Protein AF-A0AA39NCK9-F1 (afdb_monomer_lite)

Radius of gyration: 20.15 Å; chains: 1; bounding box: 47×32×55 Å

Organism: Armillaria tabescens (NCBI:txid1929756)

Sequence (178 aa):
MLVTGSHIRFDEMDVPPTKPFRYASNIQKLISSWDDASSEWGPPDDHPIHIQGHPIPIKHWKVLYKNNKAAGMEWHRLKNSWNNWHYFMERYQSLTQDAFWEKYTDPQGQRMSYTRIINSLRNERKDNNAQLVKEAKGKYGDDQFSKEFAYQKGKKKRITMRRESDIAQMYCQRRVFG

Foldseek 3Di:
DAPVPDDDDDDLLQWDFFDDDDCQQPVLLLQLQAHNVDPSPDHDPVQGTDGPNHRDHLVCVCVSPVPRVNNPCRCVVCVVVSVLSVLVVVLCVVDDVVVSQVVQADPVRHGHGSVVVSVVSVVVLVVLLVVLLVVLCVVQPDVRLQVQQWDDDPDDDTGHDDDSNSSSVSSVVVVVVD

Structure (mmCIF, N/CA/C/O backbone):
data_AF-A0AA39NCK9-F1
#
_entry.id   AF-A0AA39NCK9-F1
#
loop_
_atom_site.group_PDB
_atom_site.id
_atom_site.type_symbol
_atom_site.label_atom_id
_atom_site.label_alt_id
_atom_site.label_comp_id
_atom_site.label_asym_id
_atom_site.label_entity_id
_atom_site.label_seq_id
_atom_site.pdbx_PDB_ins_code
_atom_site.Cartn_x
_atom_site.Cartn_y
_atom_site.Cartn_z
_atom_site.occupancy
_atom_site.B_iso_or_equiv
_atom_site.auth_seq_id
_atom_site.auth_comp_id
_atom_site.auth_asym_id
_atom_site.auth_atom_id
_atom_site.pdbx_PDB_model_num
ATOM 1 N N . MET A 1 1 ? 11.529 -15.833 -2.586 1.00 52.69 1 MET A N 1
ATOM 2 C CA . MET A 1 1 ? 11.432 -16.838 -3.660 1.00 52.69 1 MET A CA 1
ATOM 3 C C . MET A 1 1 ? 10.733 -16.136 -4.797 1.00 52.69 1 MET A C 1
ATOM 5 O O . MET A 1 1 ? 9.669 -15.585 -4.536 1.00 52.69 1 MET A O 1
ATOM 9 N N . LEU A 1 2 ? 11.376 -16.047 -5.959 1.00 66.00 2 LEU A N 1
ATOM 10 C CA . LEU A 1 2 ? 10.711 -15.536 -7.151 1.00 66.00 2 LEU A CA 1
ATOM 11 C C . LEU A 1 2 ? 9.902 -16.672 -7.793 1.00 66.00 2 LEU A C 1
ATOM 13 O O . LEU A 1 2 ? 10.296 -17.835 -7.688 1.00 66.00 2 LEU A O 1
ATOM 17 N N . VAL A 1 3 ? 8.782 -16.357 -8.439 1.00 58.75 3 VAL A N 1
ATOM 18 C CA . VAL A 1 3 ? 7.898 -17.347 -9.084 1.00 58.75 3 VAL A CA 1
ATOM 19 C C . VAL A 1 3 ? 8.572 -18.057 -10.253 1.00 58.75 3 VAL A C 1
ATOM 21 O O . VAL A 1 3 ? 8.220 -19.188 -10.571 1.00 58.75 3 VAL A O 1
ATOM 24 N N . THR A 1 4 ? 9.641 -17.484 -10.801 1.00 58.03 4 THR A N 1
ATOM 25 C CA . THR A 1 4 ? 10.516 -18.144 -11.780 1.00 58.03 4 THR A CA 1
ATOM 26 C C . THR A 1 4 ? 11.257 -19.377 -11.236 1.00 58.03 4 THR A C 1
ATOM 28 O O . THR A 1 4 ? 12.042 -19.981 -11.959 1.00 58.03 4 THR A O 1
ATOM 31 N N . GLY A 1 5 ? 11.063 -19.753 -9.965 1.00 56.19 5 GLY A N 1
ATOM 32 C CA . GLY A 1 5 ? 11.794 -20.840 -9.306 1.00 56.19 5 GLY A CA 1
ATOM 33 C C . GLY A 1 5 ? 13.193 -20.428 -8.837 1.00 56.19 5 GLY A C 1
ATOM 34 O O . GLY A 1 5 ? 13.883 -21.206 -8.177 1.00 56.19 5 GLY A O 1
ATOM 35 N N . SER A 1 6 ? 13.608 -19.187 -9.112 1.00 62.50 6 SER A N 1
ATOM 36 C CA . SER A 1 6 ? 14.901 -18.654 -8.694 1.00 62.50 6 SER A CA 1
ATOM 37 C C . SER A 1 6 ? 14.898 -18.287 -7.207 1.00 62.50 6 SER A C 1
ATOM 39 O O . SER A 1 6 ? 14.190 -17.384 -6.737 1.00 62.50 6 SER A O 1
ATOM 41 N N . HIS A 1 7 ? 15.753 -18.965 -6.443 1.00 68.50 7 HIS A N 1
ATOM 42 C CA . HIS A 1 7 ? 16.132 -18.552 -5.097 1.00 68.50 7 HIS A CA 1
ATOM 43 C C . HIS A 1 7 ? 17.290 -17.561 -5.178 1.00 68.50 7 HIS A C 1
ATOM 45 O O . HIS A 1 7 ? 18.451 -17.959 -5.212 1.00 68.50 7 HIS A O 1
ATOM 51 N N . ILE A 1 8 ? 16.981 -16.265 -5.170 1.00 74.12 8 ILE A N 1
ATOM 52 C CA . ILE A 1 8 ? 18.020 -15.245 -5.019 1.00 74.12 8 ILE A CA 1
ATOM 53 C C . ILE A 1 8 ? 18.452 -15.233 -3.552 1.00 74.12 8 ILE A C 1
ATOM 55 O O . ILE A 1 8 ? 17.671 -14.871 -2.667 1.00 74.12 8 ILE A O 1
ATOM 59 N N . ARG A 1 9 ? 19.688 -15.665 -3.303 1.00 78.88 9 ARG A N 1
ATOM 60 C CA . ARG A 1 9 ? 20.395 -15.432 -2.041 1.00 78.88 9 ARG A CA 1
ATOM 61 C C . ARG A 1 9 ? 21.258 -14.193 -2.224 1.00 78.88 9 ARG A C 1
ATOM 63 O O . ARG A 1 9 ? 21.993 -14.111 -3.203 1.00 78.88 9 ARG A O 1
ATOM 70 N N . PHE A 1 10 ? 21.132 -13.250 -1.307 1.00 82.00 10 PHE A N 1
ATOM 71 C CA . PHE A 1 10 ? 21.857 -11.989 -1.315 1.00 82.00 10 PHE A CA 1
ATOM 72 C C . PHE A 1 10 ? 22.109 -11.565 0.132 1.00 82.00 10 PHE A C 1
ATOM 74 O O . PHE A 1 10 ? 21.316 -11.901 1.019 1.00 82.00 10 PHE A O 1
ATOM 81 N N . ASP A 1 11 ? 23.191 -10.834 0.354 1.00 84.81 11 ASP A N 1
ATOM 82 C CA . ASP A 1 11 ? 23.515 -10.214 1.632 1.00 84.81 11 ASP A CA 1
ATOM 83 C C . ASP A 1 11 ? 22.937 -8.796 1.714 1.00 84.81 11 ASP A C 1
ATOM 85 O O . ASP A 1 11 ? 22.582 -8.179 0.710 1.00 84.81 11 ASP A O 1
ATOM 89 N N . GLU A 1 12 ? 22.854 -8.228 2.920 1.00 82.19 12 GLU A N 1
ATOM 90 C CA . GLU A 1 12 ? 22.334 -6.862 3.106 1.00 82.19 12 GLU A CA 1
ATOM 91 C C . GLU A 1 12 ? 23.069 -5.820 2.242 1.00 82.19 12 GLU A C 1
ATOM 93 O O . GLU A 1 12 ? 22.447 -4.866 1.770 1.00 82.19 12 GLU A O 1
ATOM 98 N N . MET A 1 13 ? 24.367 -6.035 2.000 1.00 84.00 13 MET A N 1
ATOM 99 C CA . MET A 1 13 ? 25.229 -5.170 1.188 1.00 84.00 13 MET A CA 1
ATOM 100 C C . MET A 1 13 ? 24.941 -5.254 -0.318 1.00 84.00 13 MET A C 1
ATOM 102 O O . MET A 1 13 ? 25.286 -4.328 -1.048 1.00 84.00 13 MET A O 1
ATOM 106 N N . ASP A 1 14 ? 24.286 -6.321 -0.781 1.00 85.25 14 ASP A N 1
ATOM 107 C CA . ASP A 1 14 ? 23.946 -6.520 -2.194 1.00 85.25 14 ASP A CA 1
ATOM 108 C C . ASP A 1 14 ? 22.698 -5.735 -2.615 1.00 85.25 14 ASP A C 1
ATOM 110 O O . ASP A 1 14 ? 22.365 -5.684 -3.800 1.00 85.25 14 ASP A O 1
ATOM 114 N N . VAL A 1 15 ? 21.967 -5.149 -1.660 1.00 86.50 15 VAL A N 1
ATOM 115 C CA . VAL A 1 15 ? 20.747 -4.384 -1.933 1.00 86.50 15 VAL A CA 1
ATOM 116 C C . VAL A 1 15 ? 21.131 -2.951 -2.318 1.00 86.50 15 VAL A C 1
ATOM 118 O O . VAL A 1 15 ? 21.518 -2.170 -1.444 1.00 86.50 15 VAL A O 1
ATOM 121 N N . PRO A 1 16 ? 20.996 -2.552 -3.597 1.00 84.50 16 PRO A N 1
ATOM 122 C CA . PRO A 1 16 ? 21.355 -1.203 -4.007 1.00 84.50 16 PRO A CA 1
ATOM 123 C C . PRO A 1 16 ? 20.352 -0.177 -3.450 1.00 84.50 16 PRO A C 1
ATOM 125 O O . PRO A 1 16 ? 19.207 -0.529 -3.143 1.00 84.50 16 PRO A O 1
ATOM 128 N N . PRO A 1 17 ? 20.716 1.113 -3.354 1.00 82.50 17 PRO A N 1
ATOM 129 C CA . PRO A 1 17 ? 19.725 2.175 -3.191 1.00 82.50 17 PRO A CA 1
ATOM 130 C C . PRO A 1 17 ? 18.773 2.203 -4.398 1.00 82.50 17 PRO A C 1
ATOM 132 O O . PRO A 1 17 ? 19.135 1.764 -5.494 1.00 82.50 17 PRO A O 1
ATOM 135 N N . THR A 1 18 ? 17.560 2.737 -4.231 1.00 80.62 18 THR A N 1
ATOM 136 C CA . THR A 1 18 ? 16.637 2.841 -5.364 1.00 80.62 18 THR A CA 1
ATOM 137 C C . THR A 1 18 ? 17.142 3.873 -6.369 1.00 80.62 18 THR A C 1
ATOM 139 O O . THR A 1 18 ? 17.490 5.004 -6.023 1.00 80.62 18 THR A O 1
ATOM 142 N N . LYS A 1 19 ? 17.185 3.488 -7.649 1.00 80.25 19 LYS A N 1
ATOM 143 C CA . LYS A 1 19 ? 17.328 4.456 -8.742 1.00 80.25 19 LYS A CA 1
ATOM 144 C C . LYS A 1 19 ? 16.066 5.328 -8.810 1.00 80.25 19 LYS A C 1
ATOM 146 O O . LYS A 1 19 ? 14.998 4.856 -8.428 1.00 80.25 19 LYS A O 1
ATOM 151 N N . PRO A 1 20 ? 16.130 6.574 -9.309 1.00 76.50 20 PRO A N 1
ATOM 152 C CA . PRO A 1 20 ? 14.931 7.384 -9.506 1.00 76.50 20 PRO A CA 1
ATOM 153 C C . PRO A 1 20 ? 13.896 6.665 -10.383 1.00 76.50 20 PRO A C 1
ATOM 155 O O . PRO A 1 20 ?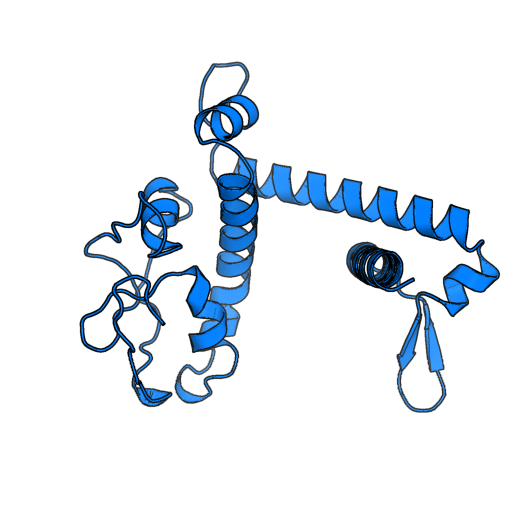 14.226 6.181 -11.460 1.00 76.50 20 PRO A O 1
ATOM 158 N N . PHE A 1 21 ? 12.637 6.633 -9.947 1.00 77.44 21 PHE A N 1
ATOM 159 C CA . PHE A 1 21 ? 11.531 6.021 -10.691 1.00 77.44 21 PHE A CA 1
ATOM 160 C C . PHE A 1 21 ? 10.252 6.849 -10.559 1.00 77.44 21 PHE A C 1
ATOM 162 O O . PHE A 1 21 ? 10.093 7.644 -9.628 1.00 77.44 21 PHE A O 1
ATOM 169 N N . ARG A 1 22 ? 9.307 6.663 -11.489 1.00 75.62 22 ARG A N 1
ATOM 170 C CA . ARG A 1 22 ? 8.025 7.388 -11.503 1.00 75.62 22 ARG A CA 1
ATOM 171 C C . ARG A 1 22 ? 6.851 6.472 -11.848 1.00 75.62 22 ARG A C 1
ATOM 173 O O . ARG A 1 22 ? 6.416 6.406 -12.990 1.00 75.62 22 ARG A O 1
ATOM 180 N N . TYR A 1 23 ? 6.288 5.823 -10.831 1.00 79.38 23 TYR A N 1
ATOM 181 C CA . TYR A 1 23 ? 5.076 5.005 -10.982 1.00 79.38 23 TYR A CA 1
ATOM 182 C C . TYR A 1 23 ? 3.773 5.814 -10.920 1.00 79.38 23 TYR A C 1
ATOM 184 O O . TYR A 1 23 ? 2.771 5.424 -11.505 1.00 79.38 23 TYR A O 1
ATOM 192 N N . ALA A 1 24 ? 3.770 6.979 -10.263 1.00 72.69 24 ALA A N 1
ATOM 193 C CA . ALA A 1 24 ? 2.557 7.794 -10.125 1.00 72.69 24 ALA A CA 1
ATOM 194 C C . ALA A 1 24 ? 2.022 8.334 -11.466 1.00 72.69 24 ALA A C 1
ATOM 196 O O . ALA A 1 24 ? 0.826 8.579 -11.598 1.00 72.69 24 ALA A O 1
ATOM 197 N N . SER A 1 25 ? 2.902 8.516 -12.453 1.00 78.06 25 SER A N 1
ATOM 198 C CA . SER A 1 25 ? 2.559 8.961 -13.808 1.00 78.06 25 SER A CA 1
ATOM 199 C C . SER A 1 25 ? 2.349 7.808 -14.792 1.00 78.06 25 SER A C 1
ATOM 201 O O . SER A 1 25 ? 1.961 8.055 -15.927 1.00 78.06 25 SER A O 1
ATOM 203 N N . ASN A 1 26 ? 2.630 6.563 -14.393 1.00 85.25 26 ASN A N 1
ATOM 204 C CA . ASN A 1 26 ? 2.476 5.389 -15.245 1.00 85.25 26 ASN A CA 1
ATOM 205 C C . ASN A 1 26 ? 2.078 4.174 -14.395 1.00 85.25 26 ASN A C 1
ATOM 207 O O . ASN A 1 26 ? 2.924 3.447 -13.873 1.00 85.25 26 ASN A O 1
ATOM 211 N N . ILE A 1 27 ? 0.764 3.983 -14.264 1.00 89.44 27 ILE A N 1
ATOM 212 C CA . ILE A 1 27 ? 0.168 2.889 -13.490 1.00 89.44 27 ILE A CA 1
ATOM 213 C C . ILE A 1 27 ? 0.554 1.529 -14.080 1.00 89.44 27 ILE A C 1
ATOM 215 O O . ILE A 1 27 ? 0.816 0.601 -13.322 1.00 89.44 27 ILE A O 1
ATOM 219 N N . GLN A 1 28 ? 0.657 1.412 -15.408 1.00 90.94 28 GLN A N 1
ATOM 220 C CA . GLN A 1 28 ? 0.987 0.134 -16.040 1.00 90.94 28 GLN A CA 1
ATOM 221 C C . GLN A 1 28 ? 2.378 -0.355 -15.630 1.00 90.94 28 GLN A C 1
ATOM 223 O O . GLN A 1 28 ? 2.529 -1.527 -15.307 1.00 90.94 28 GLN A O 1
ATOM 228 N N . LYS A 1 29 ? 3.367 0.548 -15.539 1.00 92.12 29 LYS A N 1
ATOM 229 C CA . LYS A 1 29 ? 4.701 0.204 -15.018 1.00 92.12 29 LYS A CA 1
ATOM 230 C C . LYS A 1 29 ? 4.641 -0.334 -13.587 1.00 92.12 29 LYS A C 1
ATOM 232 O O . LYS A 1 29 ? 5.416 -1.219 -13.242 1.00 92.12 29 LYS A O 1
ATOM 237 N N . LEU A 1 30 ? 3.751 0.199 -12.744 1.00 93.62 30 LEU A N 1
ATOM 238 C CA . LEU A 1 30 ? 3.577 -0.315 -11.386 1.00 93.62 30 LEU A CA 1
ATOM 239 C C . LEU A 1 30 ? 3.005 -1.732 -11.409 1.00 93.62 30 LEU A C 1
ATOM 241 O O . LEU A 1 30 ? 3.558 -2.610 -10.750 1.00 93.62 30 LEU A O 1
ATOM 245 N N . ILE A 1 31 ? 1.925 -1.938 -12.166 1.00 94.31 31 ILE A N 1
ATOM 246 C CA . ILE A 1 31 ? 1.246 -3.233 -12.284 1.00 94.31 31 ILE A CA 1
ATOM 247 C C . ILE A 1 31 ? 2.229 -4.299 -12.779 1.00 94.31 31 ILE A C 1
ATOM 249 O O . ILE A 1 31 ? 2.362 -5.344 -12.143 1.00 94.31 31 ILE A O 1
ATOM 253 N N . SER A 1 32 ? 2.997 -3.996 -13.832 1.00 94.69 32 SER A N 1
ATOM 254 C CA . SER A 1 32 ? 3.930 -4.953 -14.432 1.00 94.69 32 SER A CA 1
ATOM 255 C C . SER A 1 32 ? 5.196 -5.222 -13.614 1.00 94.69 32 SER A C 1
ATOM 257 O O . SER A 1 32 ? 5.930 -6.162 -13.909 1.00 94.69 32 SER A O 1
ATOM 259 N N . SER A 1 33 ? 5.447 -4.431 -12.567 1.00 94.62 33 SER A N 1
ATOM 260 C CA . SER A 1 33 ? 6.635 -4.539 -11.706 1.00 94.62 33 SER A CA 1
ATOM 261 C C . SER A 1 33 ? 6.304 -4.959 -10.268 1.00 94.62 33 SER A C 1
ATOM 263 O O . SER A 1 33 ? 7.196 -5.045 -9.417 1.00 94.62 33 SER A O 1
ATOM 265 N N . TRP A 1 34 ? 5.024 -5.173 -9.946 1.00 95.31 34 TRP A N 1
ATOM 266 C CA . TRP A 1 34 ? 4.581 -5.416 -8.573 1.00 95.31 34 TRP A CA 1
ATOM 267 C C . TRP A 1 34 ? 4.892 -6.827 -8.082 1.00 95.31 34 TRP A C 1
ATOM 269 O O . TRP A 1 34 ? 5.467 -6.987 -7.000 1.00 95.31 34 TRP A O 1
ATOM 279 N N . ASP A 1 35 ? 4.491 -7.823 -8.871 1.00 94.25 35 ASP A N 1
ATOM 280 C CA . ASP A 1 35 ? 4.466 -9.233 -8.503 1.00 94.25 35 ASP A CA 1
ATOM 281 C C . ASP A 1 35 ? 4.859 -10.100 -9.705 1.00 94.25 35 ASP A C 1
ATOM 283 O O . ASP A 1 35 ? 4.210 -10.053 -10.744 1.00 94.25 35 ASP A O 1
ATOM 287 N N . ASP A 1 36 ? 5.901 -10.904 -9.538 1.00 92.44 36 ASP A N 1
ATOM 288 C CA . ASP A 1 36 ? 6.420 -11.862 -10.516 1.00 92.44 36 ASP A CA 1
ATOM 289 C C . ASP A 1 36 ? 5.576 -13.125 -10.701 1.00 92.44 36 ASP A C 1
ATOM 291 O O . ASP A 1 36 ? 5.787 -13.873 -11.649 1.00 92.44 36 ASP A O 1
ATOM 295 N N . ALA A 1 37 ? 4.605 -13.355 -9.821 1.00 90.31 37 ALA A N 1
ATOM 296 C CA . ALA A 1 37 ? 3.552 -14.346 -9.996 1.00 90.31 37 ALA A CA 1
ATOM 297 C C . ALA A 1 37 ? 2.467 -13.892 -10.979 1.00 90.31 37 ALA A C 1
ATOM 299 O O . ALA A 1 37 ? 1.639 -14.699 -11.395 1.00 90.31 37 ALA A O 1
ATOM 300 N N . SER A 1 38 ? 2.410 -12.592 -11.280 1.00 90.50 38 SER A N 1
ATOM 301 C CA . SER A 1 38 ? 1.366 -12.018 -12.120 1.00 90.50 38 SER A CA 1
ATOM 302 C C . SER A 1 38 ? 1.582 -12.370 -13.589 1.00 90.50 38 SER A C 1
ATOM 304 O O . SER A 1 38 ? 2.697 -12.287 -14.095 1.00 90.50 38 SER A O 1
ATOM 306 N N . SER A 1 39 ? 0.495 -12.637 -14.315 1.00 90.88 39 SER A N 1
ATOM 307 C CA . SER A 1 39 ? 0.513 -12.684 -15.783 1.00 90.88 39 SER A CA 1
ATOM 308 C C . SER A 1 39 ? 0.903 -11.346 -16.419 1.00 90.88 39 SER A C 1
ATOM 310 O O . SER A 1 39 ? 1.315 -11.316 -17.572 1.00 90.88 39 SER A O 1
ATOM 312 N N . GLU A 1 40 ? 0.768 -10.238 -15.683 1.00 93.81 40 GLU A N 1
ATOM 313 C CA . GLU A 1 40 ? 1.192 -8.906 -16.127 1.00 93.81 40 GLU A CA 1
ATOM 314 C C . GLU A 1 40 ? 2.668 -8.618 -15.805 1.00 93.81 40 GLU A C 1
ATOM 316 O O . GLU A 1 40 ? 3.140 -7.519 -16.093 1.00 93.81 40 GLU A O 1
ATOM 321 N N . TRP A 1 41 ? 3.399 -9.568 -15.202 1.00 94.56 41 TRP A N 1
ATOM 322 C CA . TRP A 1 41 ? 4.814 -9.396 -14.884 1.00 94.56 41 TRP A CA 1
ATOM 323 C C . TRP A 1 41 ? 5.636 -9.130 -16.146 1.00 94.56 41 TRP A C 1
ATOM 325 O O . TRP A 1 41 ? 5.711 -9.938 -17.069 1.00 94.56 41 TRP A O 1
ATOM 335 N N . GLY A 1 42 ? 6.280 -7.974 -16.148 1.00 93.50 42 GLY A N 1
ATOM 336 C CA . GLY A 1 42 ? 7.061 -7.441 -17.251 1.00 93.50 42 GLY A CA 1
ATOM 337 C C . GLY A 1 42 ? 7.684 -6.128 -16.796 1.00 93.50 42 GLY A C 1
ATOM 338 O O . GLY A 1 42 ? 7.226 -5.058 -17.219 1.00 93.50 42 GLY A O 1
ATOM 339 N N . PRO A 1 43 ? 8.641 -6.175 -15.849 1.00 91.12 43 PRO A N 1
ATOM 340 C CA . PRO A 1 43 ? 9.280 -4.972 -15.346 1.00 91.12 43 PRO A CA 1
ATOM 341 C C . PRO A 1 43 ? 10.014 -4.273 -16.502 1.00 91.12 43 PRO A C 1
ATOM 343 O O . PRO A 1 43 ? 10.648 -4.948 -17.314 1.00 91.12 43 PRO A O 1
ATOM 346 N N . PRO A 1 44 ? 9.922 -2.939 -16.615 1.00 87.94 44 PRO A N 1
ATOM 347 C CA . PRO A 1 44 ? 10.586 -2.203 -17.685 1.00 87.94 44 PRO A CA 1
ATOM 348 C C . PRO A 1 44 ? 12.112 -2.206 -17.500 1.00 87.94 44 PRO A C 1
ATOM 350 O O . PRO A 1 44 ? 12.604 -2.406 -16.391 1.00 87.94 44 PRO A O 1
ATOM 353 N N . ASP A 1 45 ? 12.871 -1.892 -18.553 1.00 85.62 45 ASP A N 1
ATOM 354 C CA . ASP A 1 45 ? 14.346 -1.844 -18.499 1.00 85.62 45 ASP A CA 1
ATOM 355 C C . ASP A 1 45 ? 14.884 -0.874 -17.431 1.00 85.62 45 ASP A C 1
ATOM 357 O O . ASP A 1 45 ? 15.954 -1.076 -16.855 1.00 85.62 45 ASP A O 1
ATOM 361 N N . ASP A 1 46 ? 14.121 0.182 -17.128 1.00 86.06 46 ASP A N 1
ATOM 362 C CA . ASP A 1 46 ? 14.425 1.146 -16.071 1.00 86.06 46 ASP A CA 1
ATOM 363 C C . ASP A 1 46 ? 13.975 0.687 -14.672 1.00 86.06 46 ASP A C 1
ATOM 365 O O . ASP A 1 46 ? 13.900 1.507 -13.750 1.00 86.06 46 ASP A O 1
ATOM 369 N N . HIS A 1 47 ? 13.686 -0.609 -14.482 1.00 89.50 47 HIS A N 1
ATOM 370 C CA . HIS A 1 47 ? 13.238 -1.136 -13.198 1.00 89.50 47 HIS A CA 1
ATOM 371 C C . HIS A 1 47 ? 14.273 -0.847 -12.099 1.00 89.50 47 HIS A C 1
ATOM 373 O O . HIS A 1 47 ? 15.469 -1.114 -12.268 1.00 89.50 47 HIS A O 1
ATOM 379 N N 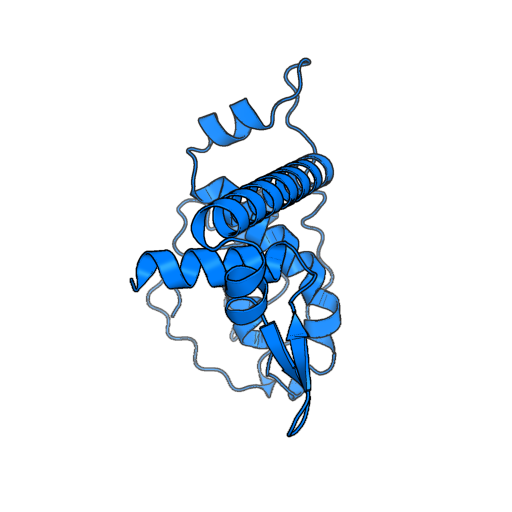. PRO A 1 48 ? 13.869 -0.286 -10.947 1.00 87.81 48 PRO A N 1
ATOM 380 C CA . PRO A 1 48 ? 14.836 0.442 -10.128 1.00 87.81 48 PRO A CA 1
ATOM 381 C C . PRO A 1 48 ? 15.807 -0.459 -9.382 1.00 87.81 48 PRO A C 1
ATOM 383 O O . PRO A 1 48 ? 16.928 -0.036 -9.106 1.00 87.81 48 PRO A O 1
ATOM 386 N N . ILE A 1 49 ? 15.377 -1.684 -9.064 1.00 89.19 49 ILE A N 1
ATOM 387 C CA . ILE A 1 49 ? 16.112 -2.623 -8.220 1.00 89.19 49 ILE A CA 1
ATOM 388 C C . ILE A 1 49 ? 16.367 -3.913 -8.974 1.00 89.19 49 ILE A C 1
ATOM 390 O O . ILE A 1 49 ? 15.440 -4.665 -9.277 1.00 89.19 49 ILE A O 1
ATOM 394 N N . HIS A 1 50 ? 17.649 -4.174 -9.189 1.00 90.44 50 HIS A N 1
ATOM 395 C CA . HIS A 1 50 ? 18.153 -5.439 -9.687 1.00 90.44 50 HIS A CA 1
ATOM 396 C C . HIS A 1 50 ? 19.148 -5.999 -8.675 1.00 90.44 50 HIS A C 1
ATOM 398 O O . HIS A 1 50 ? 20.031 -5.272 -8.224 1.00 90.44 50 HIS A O 1
ATOM 404 N N . ILE A 1 51 ? 19.017 -7.278 -8.333 1.00 89.56 51 ILE A N 1
ATOM 405 C CA . ILE A 1 51 ? 19.997 -8.006 -7.517 1.00 89.56 51 ILE A CA 1
ATOM 406 C C . ILE A 1 51 ? 20.496 -9.166 -8.367 1.00 89.56 51 ILE A C 1
ATOM 408 O O . ILE A 1 51 ? 19.688 -9.916 -8.912 1.00 89.56 51 ILE A O 1
ATOM 412 N N . GLN A 1 52 ? 21.818 -9.282 -8.533 1.00 87.62 52 GLN A N 1
ATOM 413 C CA . GLN A 1 52 ? 22.437 -10.297 -9.401 1.00 87.62 52 GLN A CA 1
ATOM 414 C C . GLN A 1 52 ? 21.814 -10.319 -10.815 1.00 87.62 52 GLN A C 1
ATOM 416 O O . GLN A 1 52 ? 21.528 -11.378 -11.363 1.00 87.62 52 GLN A O 1
ATOM 421 N N . GLY A 1 53 ? 21.517 -9.142 -11.377 1.00 87.06 53 GLY A N 1
ATOM 422 C CA . GLY A 1 53 ? 20.898 -8.999 -12.702 1.00 87.06 53 GLY A CA 1
ATOM 423 C C . GLY A 1 53 ? 19.391 -9.279 -12.773 1.00 87.06 53 GLY A C 1
ATOM 424 O O . GLY A 1 53 ? 18.802 -9.083 -13.829 1.00 87.06 53 GLY A O 1
ATOM 425 N N . HIS A 1 54 ? 18.744 -9.675 -11.675 1.00 89.00 54 HIS A N 1
ATOM 426 C CA . HIS A 1 54 ? 17.318 -10.000 -11.664 1.00 89.00 54 HIS A CA 1
ATOM 427 C C . HIS A 1 54 ? 16.480 -8.829 -11.134 1.00 89.00 54 HIS A C 1
ATOM 429 O O . HIS A 1 54 ? 16.770 -8.342 -10.034 1.00 89.00 54 HIS A O 1
ATOM 435 N N . PRO A 1 55 ? 15.430 -8.388 -11.853 1.00 91.88 55 PRO A N 1
ATOM 436 C CA . PRO A 1 55 ? 14.529 -7.353 -11.363 1.00 91.88 55 PRO A CA 1
ATOM 437 C C . PRO A 1 55 ? 13.753 -7.859 -10.147 1.00 91.88 55 PRO A C 1
ATOM 439 O O . PRO A 1 55 ? 13.132 -8.920 -10.184 1.00 91.88 55 PRO A O 1
ATOM 442 N N . ILE A 1 56 ? 13.773 -7.093 -9.055 1.00 92.12 56 ILE A N 1
ATOM 443 C CA . ILE A 1 56 ? 13.108 -7.499 -7.813 1.00 92.12 56 ILE A CA 1
ATOM 444 C C . ILE A 1 56 ? 11.693 -6.912 -7.735 1.00 92.12 56 ILE A C 1
ATOM 446 O O . ILE A 1 56 ? 11.571 -5.680 -7.730 1.00 92.12 56 ILE A O 1
ATOM 450 N N . PRO A 1 57 ? 10.635 -7.739 -7.607 1.00 93.94 57 PRO A N 1
ATOM 451 C CA . PRO A 1 57 ? 9.254 -7.270 -7.508 1.00 93.94 57 PRO A CA 1
ATOM 452 C C . PRO A 1 57 ? 9.043 -6.257 -6.381 1.00 93.94 57 PRO A C 1
ATOM 454 O O . PRO A 1 57 ? 9.530 -6.437 -5.257 1.00 93.94 57 PRO A O 1
ATOM 457 N N . ILE A 1 58 ? 8.266 -5.207 -6.653 1.00 94.06 58 ILE A N 1
ATOM 458 C CA . ILE A 1 58 ? 8.030 -4.106 -5.703 1.00 94.06 58 ILE A CA 1
ATOM 459 C C . ILE A 1 58 ? 7.372 -4.603 -4.409 1.00 94.06 58 ILE A C 1
ATOM 461 O O . ILE A 1 58 ? 7.675 -4.083 -3.326 1.00 94.06 58 ILE A O 1
ATOM 465 N N . LYS A 1 59 ? 6.538 -5.653 -4.468 1.00 94.25 59 LYS A N 1
ATOM 466 C CA . LYS A 1 59 ? 5.916 -6.255 -3.275 1.00 94.25 59 LYS A CA 1
ATOM 467 C C . LYS A 1 59 ? 6.945 -6.661 -2.209 1.00 94.25 59 LYS A C 1
ATOM 469 O O . LYS A 1 59 ? 6.658 -6.601 -1.013 1.00 94.25 59 LYS A O 1
ATOM 474 N N . HIS A 1 60 ? 8.171 -7.001 -2.617 1.00 92.38 60 HIS A N 1
ATOM 475 C CA . HIS A 1 60 ? 9.245 -7.432 -1.722 1.00 92.38 60 HIS A CA 1
ATOM 476 C C . HIS A 1 60 ? 10.092 -6.290 -1.154 1.00 92.38 60 HIS A C 1
ATOM 478 O O . HIS A 1 60 ? 10.814 -6.501 -0.180 1.00 92.38 60 HIS A O 1
ATOM 484 N N . TRP A 1 61 ? 9.984 -5.065 -1.675 1.00 92.50 61 TRP A N 1
ATOM 485 C CA . TRP A 1 61 ? 10.871 -3.959 -1.286 1.00 92.50 61 TRP A CA 1
ATOM 486 C C . TRP A 1 61 ? 10.784 -3.599 0.200 1.00 92.50 61 TRP A C 1
ATOM 488 O O . TRP A 1 61 ? 11.786 -3.246 0.817 1.00 92.50 61 TRP A O 1
ATOM 498 N N . LYS A 1 62 ? 9.610 -3.749 0.825 1.00 92.31 62 LYS A N 1
ATOM 499 C CA . LYS A 1 62 ? 9.478 -3.586 2.280 1.00 92.31 62 LYS A CA 1
ATOM 500 C C . LYS A 1 62 ? 10.357 -4.572 3.050 1.00 92.31 62 LYS A C 1
ATOM 502 O O . LYS A 1 62 ? 10.938 -4.185 4.055 1.00 92.31 62 LYS A O 1
ATOM 507 N N . VAL A 1 63 ? 10.452 -5.825 2.608 1.00 89.94 63 VAL A N 1
ATOM 508 C CA . VAL A 1 63 ? 11.312 -6.832 3.250 1.00 89.94 63 VAL A CA 1
ATOM 509 C C . VAL A 1 63 ? 12.784 -6.501 3.008 1.00 89.94 63 VAL A C 1
ATOM 511 O O . VAL A 1 63 ? 13.564 -6.564 3.952 1.00 89.94 63 VAL A O 1
ATOM 514 N N . LEU A 1 64 ? 13.132 -6.062 1.793 1.00 90.12 64 LEU A N 1
ATOM 515 C CA . LEU A 1 64 ? 14.501 -5.680 1.424 1.00 90.12 64 LEU A CA 1
ATOM 516 C C . LEU A 1 64 ? 15.042 -4.513 2.252 1.00 90.12 64 LEU A C 1
ATOM 518 O O . LEU A 1 64 ? 16.184 -4.559 2.688 1.00 90.12 64 LEU A O 1
ATOM 522 N N . TYR A 1 65 ? 14.238 -3.466 2.461 1.00 90.81 65 TYR A N 1
ATOM 523 C CA . TYR A 1 65 ? 14.739 -2.205 3.014 1.00 90.81 65 TYR A CA 1
ATOM 524 C C . TYR A 1 65 ? 14.410 -1.970 4.484 1.00 90.81 65 TYR A C 1
ATOM 526 O O . TYR A 1 65 ? 15.158 -1.274 5.161 1.00 90.81 65 TYR A O 1
ATOM 534 N N . LYS A 1 66 ? 13.291 -2.493 5.007 1.00 88.88 66 LYS A N 1
ATOM 535 C CA . LYS A 1 66 ? 12.772 -2.062 6.321 1.00 88.88 66 LYS A CA 1
ATOM 536 C C . LYS A 1 66 ? 13.759 -2.281 7.469 1.00 88.88 66 LYS A C 1
ATOM 538 O O . LYS A 1 66 ? 13.784 -1.464 8.385 1.00 88.88 66 LYS A O 1
ATOM 543 N N . ASN A 1 67 ? 14.520 -3.371 7.422 1.00 85.06 67 ASN A N 1
ATOM 544 C CA . ASN A 1 67 ? 15.463 -3.752 8.474 1.00 85.06 67 ASN A CA 1
ATOM 545 C C . ASN A 1 67 ? 16.922 -3.793 7.990 1.00 85.06 67 ASN A C 1
ATOM 547 O O . ASN A 1 67 ? 17.796 -4.115 8.787 1.00 85.06 67 ASN A O 1
ATOM 551 N N . ASN A 1 68 ? 17.182 -3.469 6.720 1.00 87.75 68 ASN A N 1
ATOM 552 C CA . ASN A 1 68 ? 18.525 -3.486 6.154 1.00 87.75 68 ASN A CA 1
ATOM 553 C C . ASN A 1 68 ? 19.266 -2.208 6.562 1.00 87.75 68 ASN A C 1
ATOM 555 O O . ASN A 1 68 ? 18.914 -1.107 6.129 1.00 87.75 68 ASN A O 1
ATOM 559 N N . LYS A 1 69 ? 20.292 -2.358 7.406 1.00 84.00 69 LYS A N 1
ATOM 560 C CA . LYS A 1 69 ? 21.074 -1.221 7.911 1.00 84.00 69 LYS A CA 1
ATOM 561 C C . LYS A 1 69 ? 22.016 -0.656 6.850 1.00 84.00 69 LYS A C 1
ATOM 563 O O . LYS A 1 69 ? 22.259 0.549 6.857 1.00 84.00 69 LYS A O 1
ATOM 568 N N . ALA A 1 70 ? 22.501 -1.495 5.935 1.00 84.94 70 ALA A N 1
ATOM 569 C CA . ALA A 1 70 ? 23.355 -1.080 4.825 1.00 84.94 70 ALA A CA 1
ATOM 570 C C . ALA A 1 70 ? 22.624 -0.138 3.853 1.00 84.94 70 ALA A C 1
ATOM 572 O O . ALA A 1 70 ? 23.224 0.788 3.314 1.00 84.94 70 ALA A O 1
ATOM 573 N N . ALA A 1 71 ? 21.306 -0.294 3.708 1.00 83.94 71 ALA A N 1
ATOM 574 C CA . ALA A 1 71 ? 20.475 0.586 2.887 1.00 83.94 71 ALA A CA 1
ATOM 575 C C . ALA A 1 71 ? 20.138 1.947 3.543 1.00 83.94 71 ALA A C 1
ATOM 577 O O . ALA A 1 71 ? 19.425 2.770 2.959 1.00 83.94 71 ALA A O 1
ATOM 578 N N . GLY A 1 72 ? 20.621 2.212 4.761 1.00 85.62 72 GLY A N 1
ATOM 579 C CA . GLY A 1 72 ? 20.495 3.506 5.432 1.00 85.62 72 GLY A CA 1
ATOM 580 C C . GLY A 1 72 ? 19.051 4.018 5.546 1.00 85.62 72 GLY A C 1
ATOM 581 O O . GLY A 1 72 ? 18.180 3.390 6.147 1.00 85.62 72 GLY A O 1
ATOM 582 N N . MET A 1 73 ? 18.786 5.205 4.990 1.00 88.00 73 MET A N 1
ATOM 583 C CA . MET A 1 73 ? 17.484 5.886 5.091 1.00 88.00 73 MET A CA 1
ATOM 584 C C . MET A 1 73 ? 16.500 5.524 3.971 1.00 88.00 73 MET A C 1
ATOM 586 O O . MET A 1 73 ? 15.435 6.139 3.868 1.00 88.00 73 MET A O 1
ATOM 590 N N . GLU A 1 74 ? 16.816 4.532 3.142 1.00 89.44 74 GLU A N 1
ATOM 591 C CA . GLU A 1 74 ? 16.055 4.259 1.925 1.00 89.44 74 GLU A CA 1
ATOM 592 C C . GLU A 1 74 ? 14.607 3.854 2.208 1.00 89.44 74 GLU A C 1
ATOM 594 O O . GLU A 1 74 ? 13.673 4.424 1.638 1.00 89.44 74 GLU A O 1
ATOM 599 N N . TRP A 1 75 ? 14.387 2.973 3.191 1.00 91.81 75 TRP A N 1
ATOM 600 C CA . TRP A 1 75 ? 13.029 2.625 3.612 1.00 91.81 75 TRP A CA 1
ATOM 601 C C . TRP A 1 75 ? 12.237 3.849 4.076 1.00 91.81 75 TRP A C 1
ATOM 603 O O . TRP A 1 75 ? 11.061 3.980 3.747 1.00 91.81 75 TRP A O 1
ATOM 613 N N . HIS A 1 76 ? 12.860 4.770 4.816 1.00 89.56 76 HIS A N 1
ATOM 614 C CA . HIS A 1 76 ? 12.180 5.962 5.322 1.00 89.56 76 HIS A CA 1
ATOM 615 C C . HIS A 1 76 ? 11.673 6.856 4.184 1.00 89.56 76 HIS A C 1
ATOM 617 O O . HIS A 1 76 ? 10.563 7.381 4.278 1.00 89.56 76 HIS A O 1
ATOM 623 N N . ARG A 1 77 ? 12.445 6.977 3.096 1.00 89.31 77 ARG A N 1
ATOM 624 C CA . ARG A 1 77 ? 12.064 7.729 1.889 1.00 89.31 77 ARG A CA 1
ATOM 625 C C . ARG A 1 77 ? 10.976 7.010 1.091 1.00 89.31 77 ARG A C 1
ATOM 627 O O . ARG A 1 77 ? 10.013 7.630 0.647 1.00 89.31 77 ARG A O 1
ATOM 634 N N . LEU A 1 78 ? 11.107 5.694 0.946 1.00 90.69 78 LEU A N 1
ATOM 635 C CA . LEU A 1 78 ? 10.254 4.870 0.094 1.00 90.69 78 LEU A CA 1
ATOM 636 C C . LEU A 1 78 ? 8.899 4.516 0.731 1.00 90.69 78 LEU A C 1
ATOM 638 O O . LEU A 1 78 ? 7.908 4.340 0.023 1.00 90.69 78 LEU A O 1
ATOM 642 N N . LYS A 1 79 ? 8.835 4.417 2.064 1.00 91.31 79 LYS A N 1
ATOM 643 C CA . LYS A 1 79 ? 7.706 3.849 2.822 1.00 91.31 79 LYS A CA 1
ATOM 644 C C . LYS A 1 79 ? 6.343 4.408 2.424 1.00 91.31 79 LYS A C 1
ATOM 646 O O . LYS A 1 79 ? 5.388 3.644 2.312 1.00 91.31 79 LYS A O 1
ATOM 651 N N . ASN A 1 80 ? 6.223 5.723 2.234 1.00 90.88 80 ASN A N 1
ATOM 652 C CA . ASN A 1 80 ? 4.936 6.332 1.887 1.00 90.88 80 ASN A CA 1
ATOM 653 C C . ASN A 1 80 ? 4.477 5.929 0.477 1.00 90.88 80 ASN A C 1
ATOM 655 O O . ASN A 1 80 ? 3.331 5.526 0.290 1.00 90.88 80 ASN A O 1
ATOM 659 N N . SER A 1 81 ? 5.386 5.990 -0.497 1.00 91.31 81 SER A N 1
ATOM 660 C CA . SER A 1 81 ? 5.117 5.574 -1.875 1.00 91.31 81 SER A CA 1
ATOM 661 C C . SER A 1 81 ? 4.785 4.087 -1.945 1.00 91.31 81 SER A C 1
ATOM 663 O O . SER A 1 81 ? 3.757 3.729 -2.514 1.00 91.31 81 SER A O 1
ATOM 665 N N . TRP A 1 82 ? 5.575 3.246 -1.269 1.00 93.62 82 TRP A N 1
ATOM 666 C CA . TRP A 1 82 ? 5.337 1.806 -1.198 1.00 93.62 82 TRP A CA 1
ATOM 667 C C . TRP A 1 82 ? 3.977 1.471 -0.586 1.00 93.62 82 TRP A C 1
ATOM 669 O O . TRP A 1 82 ? 3.254 0.651 -1.136 1.00 93.62 82 TRP A O 1
ATOM 679 N N . ASN A 1 83 ? 3.581 2.138 0.504 1.00 92.94 83 ASN A N 1
ATOM 680 C CA . ASN A 1 83 ? 2.257 1.927 1.092 1.00 92.94 83 ASN A CA 1
ATOM 681 C C . ASN A 1 83 ? 1.134 2.290 0.109 1.00 92.94 83 ASN A C 1
ATOM 683 O O . ASN A 1 83 ? 0.152 1.562 0.019 1.00 92.94 83 ASN A O 1
ATOM 687 N N . ASN A 1 84 ? 1.263 3.395 -0.634 1.00 93.69 84 ASN A N 1
ATOM 688 C CA . ASN A 1 84 ? 0.260 3.765 -1.634 1.00 93.69 84 ASN A CA 1
ATOM 689 C C . ASN A 1 84 ? 0.180 2.721 -2.757 1.00 93.69 84 ASN A C 1
ATOM 691 O O . ASN A 1 84 ? -0.924 2.307 -3.099 1.00 93.69 84 ASN A O 1
ATOM 695 N N . TRP A 1 85 ? 1.319 2.249 -3.273 1.00 94.81 85 TRP A N 1
ATOM 696 C CA . TRP A 1 85 ? 1.336 1.181 -4.276 1.00 94.81 85 TRP A CA 1
ATOM 697 C C . TRP A 1 85 ? 0.733 -0.108 -3.753 1.00 94.81 85 TRP A C 1
ATOM 699 O O . TRP A 1 85 ? -0.070 -0.713 -4.446 1.00 94.81 85 TRP A O 1
ATOM 709 N N . HIS A 1 86 ? 1.066 -0.494 -2.523 1.00 94.62 86 HIS A N 1
ATOM 710 C CA . HIS A 1 86 ? 0.505 -1.679 -1.894 1.00 94.62 86 HIS A CA 1
ATOM 711 C C . HIS A 1 86 ? -1.017 -1.603 -1.838 1.00 94.62 86 HIS A C 1
ATOM 713 O O . HIS A 1 86 ? -1.687 -2.528 -2.273 1.00 94.62 86 HIS A O 1
ATOM 719 N N . TYR A 1 87 ? -1.575 -0.489 -1.362 1.00 93.50 87 TYR A N 1
ATOM 720 C CA . TYR A 1 87 ? -3.028 -0.327 -1.309 1.00 93.50 87 TYR A CA 1
ATOM 721 C C . TYR A 1 87 ? -3.682 -0.282 -2.688 1.00 93.50 87 TYR A C 1
ATOM 723 O O . TYR A 1 87 ? -4.800 -0.765 -2.849 1.00 93.50 87 TYR A O 1
ATOM 731 N N . PHE A 1 88 ? -3.015 0.327 -3.667 1.00 95.44 88 PHE A N 1
ATOM 732 C CA . PHE A 1 88 ? -3.483 0.306 -5.046 1.00 95.44 88 PHE A CA 1
ATOM 733 C C . PHE A 1 88 ? -3.527 -1.128 -5.576 1.00 95.44 88 PHE A C 1
ATOM 735 O O . PHE A 1 88 ? -4.572 -1.564 -6.047 1.00 95.44 88 PHE A O 1
ATOM 742 N N . MET A 1 89 ? -2.422 -1.865 -5.447 1.00 95.81 89 MET A N 1
ATOM 743 C CA . MET A 1 89 ? -2.286 -3.219 -5.976 1.00 95.81 89 MET A CA 1
ATOM 744 C C . MET A 1 89 ? -3.187 -4.214 -5.250 1.00 95.81 89 MET A C 1
ATOM 746 O O . MET A 1 89 ? -3.789 -5.050 -5.903 1.00 95.81 89 MET A O 1
ATOM 750 N N . GLU A 1 90 ? -3.379 -4.073 -3.940 1.00 94.81 90 GLU A N 1
ATOM 751 C CA . GLU A 1 90 ? -4.348 -4.863 -3.174 1.00 94.81 90 GLU A CA 1
ATOM 752 C C . GLU A 1 90 ? -5.782 -4.663 -3.698 1.00 94.81 90 GLU A C 1
ATOM 754 O O . GLU A 1 90 ? -6.525 -5.628 -3.890 1.00 94.81 90 GLU A O 1
ATOM 759 N N . ARG A 1 91 ? -6.179 -3.418 -4.011 1.00 95.62 91 ARG A N 1
ATOM 760 C CA . ARG A 1 91 ? -7.476 -3.175 -4.662 1.00 95.62 91 ARG A CA 1
ATOM 761 C C . ARG A 1 91 ? -7.512 -3.739 -6.082 1.00 95.62 91 ARG A C 1
ATOM 763 O O . ARG A 1 91 ? -8.507 -4.348 -6.450 1.00 95.62 91 ARG A O 1
ATOM 770 N N . TYR A 1 92 ? -6.468 -3.512 -6.869 1.00 95.12 92 TYR A N 1
ATOM 771 C CA . TYR A 1 92 ? -6.393 -3.962 -8.256 1.00 95.12 92 TYR A CA 1
ATOM 772 C C . TYR A 1 92 ? -6.487 -5.489 -8.366 1.00 95.12 92 TYR A C 1
ATOM 774 O O . TYR A 1 92 ? -7.266 -5.992 -9.159 1.00 95.12 92 TYR A O 1
ATOM 782 N N . GLN A 1 93 ? -5.781 -6.220 -7.502 1.00 94.38 93 GLN A N 1
ATOM 783 C CA . GLN A 1 93 ? -5.753 -7.686 -7.479 1.00 94.38 93 GLN A CA 1
ATOM 784 C C . GLN A 1 93 ? -6.998 -8.323 -6.836 1.00 94.38 93 GLN A C 1
ATOM 786 O O . GLN A 1 93 ? -7.229 -9.514 -7.016 1.00 94.38 93 GLN A O 1
ATOM 791 N N . SER A 1 94 ? -7.799 -7.564 -6.077 1.00 93.56 94 SER A N 1
ATOM 792 C CA . SER A 1 94 ? -9.064 -8.061 -5.498 1.00 93.56 94 SER A CA 1
ATOM 793 C C . SER A 1 94 ? -10.257 -7.964 -6.451 1.00 93.56 94 SER A C 1
ATOM 795 O O . SER A 1 94 ? -11.346 -8.424 -6.112 1.00 93.56 94 SER A O 1
ATOM 797 N N . LEU A 1 95 ? -10.065 -7.367 -7.627 1.00 93.31 95 LEU A N 1
ATOM 798 C CA . LEU A 1 95 ? -11.070 -7.215 -8.671 1.00 93.31 95 LEU A CA 1
ATOM 799 C C . LEU A 1 95 ? -10.538 -7.808 -9.978 1.00 93.31 95 LEU A C 1
ATOM 801 O O . LEU A 1 95 ? -9.339 -8.024 -10.142 1.00 93.31 95 LEU A O 1
ATOM 805 N N . THR A 1 96 ? -11.434 -8.042 -10.933 1.00 92.81 96 THR A N 1
ATOM 806 C CA . THR A 1 96 ? -11.008 -8.199 -12.326 1.00 92.81 96 THR A CA 1
ATOM 807 C C . THR A 1 96 ? -10.553 -6.845 -12.872 1.00 92.81 96 THR A C 1
ATOM 809 O O . THR A 1 96 ? -10.959 -5.793 -12.370 1.00 92.81 96 THR A O 1
ATOM 812 N N . GLN A 1 97 ? -9.729 -6.857 -13.921 1.00 90.81 97 GLN A N 1
ATOM 813 C CA . GLN A 1 97 ? -9.254 -5.626 -14.556 1.00 90.81 97 GLN A CA 1
ATOM 814 C C . GLN A 1 97 ? -10.424 -4.751 -15.039 1.00 90.81 97 GLN A C 1
ATOM 816 O O . GLN A 1 97 ? -10.421 -3.542 -14.801 1.00 90.81 97 GLN A O 1
ATOM 821 N N . ASP A 1 98 ? -11.448 -5.363 -15.639 1.00 92.81 98 ASP A N 1
ATOM 822 C CA . ASP A 1 98 ? -12.644 -4.658 -16.106 1.00 92.81 98 ASP A CA 1
ATOM 823 C C . ASP A 1 98 ? -13.424 -4.039 -14.946 1.00 92.81 98 ASP A C 1
ATOM 825 O O . ASP A 1 98 ? -13.697 -2.843 -14.975 1.00 92.81 98 ASP A O 1
ATOM 829 N N . ALA A 1 99 ? -13.685 -4.796 -13.875 1.00 95.38 99 ALA A N 1
ATOM 830 C CA . ALA A 1 99 ? -14.396 -4.279 -12.704 1.00 95.38 99 ALA A CA 1
ATOM 831 C C . ALA A 1 99 ? -13.610 -3.164 -11.992 1.00 95.38 99 ALA A C 1
ATOM 833 O O . ALA A 1 99 ? -14.190 -2.208 -11.470 1.00 95.38 99 ALA A O 1
ATOM 834 N N . PHE A 1 100 ? -12.277 -3.259 -11.969 1.00 95.25 100 PHE A N 1
ATOM 835 C CA . PHE A 1 100 ? -11.432 -2.199 -11.433 1.00 95.25 100 PHE A CA 1
ATOM 836 C C . PHE A 1 100 ? -11.576 -0.918 -12.256 1.00 95.25 100 PHE A C 1
ATOM 838 O O . PHE A 1 100 ? -11.808 0.153 -11.692 1.00 95.25 100 PHE A O 1
ATOM 845 N N . TRP A 1 101 ? -11.446 -1.006 -13.581 1.00 94.38 101 TRP A N 1
ATOM 846 C CA . TRP A 1 101 ? -11.521 0.179 -14.429 1.00 94.38 101 TRP A CA 1
ATOM 847 C C . TRP A 1 101 ? -12.935 0.726 -14.567 1.00 94.38 101 TRP A C 1
ATOM 849 O O . TRP A 1 101 ? -13.066 1.941 -14.621 1.00 94.38 101 TRP A O 1
ATOM 859 N N . GLU A 1 102 ? -13.975 -0.103 -14.533 1.00 94.94 102 GLU A N 1
ATOM 860 C CA . GLU A 1 102 ? -15.367 0.345 -14.438 1.00 94.94 102 GLU A CA 1
ATOM 861 C C . GLU A 1 102 ? -15.566 1.214 -13.191 1.00 94.94 102 GLU A C 1
ATOM 863 O O . GLU A 1 102 ? -16.052 2.341 -13.278 1.00 94.94 102 GLU A O 1
ATOM 868 N N . LYS A 1 103 ? -15.083 0.746 -12.032 1.00 95.06 103 LYS A N 1
ATOM 869 C CA . LYS A 1 103 ? -15.160 1.496 -10.774 1.00 95.06 103 LYS A CA 1
ATOM 870 C C . LYS A 1 103 ? -14.349 2.797 -10.792 1.00 95.06 103 LYS A C 1
ATOM 872 O O . LYS A 1 103 ? -14.753 3.779 -10.171 1.00 95.06 103 LYS A O 1
ATOM 877 N N . TYR A 1 104 ? -13.184 2.794 -11.436 1.00 94.69 104 TYR A N 1
ATOM 878 C CA . TYR A 1 104 ? -12.254 3.929 -11.460 1.00 94.69 104 TYR A CA 1
ATOM 879 C C . TYR A 1 104 ? -12.232 4.662 -12.804 1.00 94.69 104 TYR A C 1
ATOM 881 O O . TYR A 1 104 ? -11.209 5.236 -13.184 1.00 94.69 104 TYR A O 1
ATOM 889 N N . THR A 1 105 ? -13.364 4.680 -13.501 1.00 95.00 105 THR A N 1
ATOM 890 C CA . THR A 1 105 ? -13.617 5.540 -14.657 1.00 95.00 105 THR A CA 1
ATOM 891 C C . THR A 1 105 ? -14.544 6.675 -14.238 1.00 95.00 105 THR A C 1
ATOM 893 O O . THR A 1 105 ? -15.484 6.481 -13.471 1.00 95.00 105 THR A O 1
ATOM 896 N N . ASP A 1 106 ? -14.231 7.896 -14.661 1.00 91.44 106 ASP A N 1
ATOM 897 C CA . ASP A 1 106 ? -15.055 9.061 -14.369 1.00 91.44 106 ASP A CA 1
ATOM 898 C C . ASP A 1 106 ? -16.288 9.143 -15.294 1.00 91.44 106 ASP A C 1
ATOM 900 O O . ASP A 1 106 ? -16.385 8.397 -16.271 1.00 91.44 106 ASP A O 1
ATOM 904 N N . PRO A 1 107 ? -17.261 10.030 -15.006 1.00 91.31 107 PRO A N 1
ATOM 905 C CA . PRO A 1 107 ? -18.479 10.143 -15.812 1.00 91.31 107 PRO A CA 1
ATOM 906 C C . PRO A 1 107 ? -18.245 10.498 -17.287 1.00 91.31 107 PRO A C 1
ATOM 908 O O . PRO A 1 107 ? -19.155 10.353 -18.097 1.00 91.31 107 PRO A O 1
ATOM 911 N N . GLN A 1 108 ? -17.052 10.979 -17.645 1.00 92.06 108 GLN A N 1
ATOM 912 C CA . GLN A 1 108 ? -16.650 11.281 -19.017 1.00 92.06 108 GLN A CA 1
ATOM 913 C C . GLN A 1 108 ? -16.066 10.055 -19.741 1.00 92.06 108 GLN A C 1
ATOM 915 O O . GLN A 1 108 ? -15.642 10.169 -20.890 1.00 92.06 108 GLN A O 1
ATOM 920 N N . GLY A 1 109 ? -16.025 8.890 -19.087 1.00 91.75 109 GLY A N 1
ATOM 921 C CA . GLY A 1 109 ? -15.450 7.666 -19.636 1.00 91.75 109 GLY A CA 1
ATOM 922 C C . GLY A 1 109 ? -13.924 7.608 -19.537 1.00 91.75 109 GLY A C 1
ATOM 923 O O . GLY A 1 109 ? -13.311 6.733 -20.146 1.00 91.75 109 GLY A O 1
ATOM 924 N N . GLN A 1 110 ? -13.284 8.514 -18.787 1.00 92.69 110 GLN A N 1
ATOM 925 C CA . GLN A 1 110 ? -11.831 8.528 -18.632 1.00 92.69 110 GLN A CA 1
ATOM 926 C C . GLN A 1 110 ? -11.394 7.823 -17.348 1.00 92.69 110 GLN A C 1
ATOM 928 O O . GLN A 1 110 ? -11.918 8.060 -16.259 1.00 92.69 110 GLN A O 1
ATOM 933 N N . ARG A 1 111 ? -10.364 6.976 -17.453 1.00 92.62 111 ARG A N 1
ATOM 934 C CA . ARG A 1 111 ? -9.742 6.345 -16.282 1.00 92.62 111 ARG A CA 1
ATOM 935 C C . ARG A 1 111 ? -9.198 7.419 -15.340 1.00 92.62 111 ARG A C 1
ATOM 937 O O . ARG A 1 111 ? -8.431 8.296 -15.741 1.00 92.62 111 ARG A O 1
ATOM 944 N N . MET A 1 112 ? -9.556 7.321 -14.066 1.00 93.38 112 MET A N 1
ATOM 945 C CA . MET A 1 112 ? -9.081 8.224 -13.026 1.00 93.38 112 MET A CA 1
ATOM 946 C C . MET A 1 112 ? -7.554 8.166 -12.906 1.00 93.38 112 MET A C 1
ATOM 948 O O . MET A 1 112 ? -6.931 7.109 -13.012 1.00 93.38 112 MET A O 1
ATOM 952 N N . SER A 1 113 ? -6.935 9.311 -12.609 1.00 91.19 113 SER A N 1
ATOM 953 C CA . SER A 1 113 ? -5.498 9.355 -12.338 1.00 91.19 113 SER A CA 1
ATOM 954 C C . SER A 1 113 ? -5.139 8.557 -11.082 1.00 91.19 113 SER A C 1
ATOM 956 O O . SER A 1 113 ? -5.935 8.451 -10.144 1.00 91.19 113 SER A O 1
ATOM 958 N N . TYR A 1 114 ? -3.897 8.067 -11.017 1.00 91.81 114 TYR A N 1
ATOM 959 C CA . TYR A 1 114 ? -3.377 7.327 -9.863 1.00 91.81 114 TYR A CA 1
ATOM 960 C C . TYR A 1 114 ? -3.659 8.045 -8.533 1.00 91.81 114 TYR A C 1
ATOM 962 O O . TYR A 1 114 ? -4.165 7.449 -7.585 1.00 91.81 114 TYR A O 1
ATOM 970 N N . THR A 1 115 ? -3.413 9.358 -8.475 1.00 91.62 115 THR A N 1
ATOM 971 C CA . THR A 1 115 ? -3.671 10.176 -7.282 1.00 91.62 115 THR A CA 1
ATOM 972 C C . THR A 1 115 ? -5.149 10.186 -6.889 1.00 91.62 115 THR A C 1
ATOM 974 O O . THR A 1 115 ? -5.462 10.071 -5.703 1.00 91.62 115 THR A O 1
ATOM 977 N N . ARG A 1 116 ? -6.071 10.295 -7.858 1.00 93.56 116 ARG A N 1
ATOM 978 C CA . ARG A 1 116 ? -7.517 10.252 -7.584 1.00 93.56 116 ARG A CA 1
ATOM 979 C C . ARG A 1 116 ? -7.929 8.882 -7.034 1.00 93.56 116 ARG A C 1
ATOM 981 O O . ARG A 1 116 ? -8.675 8.839 -6.058 1.00 93.56 116 ARG A O 1
ATOM 988 N N . ILE A 1 117 ? -7.391 7.792 -7.587 1.00 94.94 117 ILE A N 1
ATOM 989 C CA . ILE A 1 117 ? -7.643 6.425 -7.102 1.00 94.94 117 ILE A CA 1
ATOM 990 C C . ILE A 1 117 ? -7.122 6.252 -5.668 1.00 94.94 117 ILE A C 1
ATOM 992 O O . ILE A 1 117 ? -7.864 5.819 -4.790 1.00 94.94 117 ILE A O 1
ATOM 996 N N . ILE A 1 118 ? -5.879 6.654 -5.381 1.00 95.00 118 ILE A N 1
ATOM 997 C CA . ILE A 1 118 ? -5.305 6.569 -4.026 1.00 95.00 118 ILE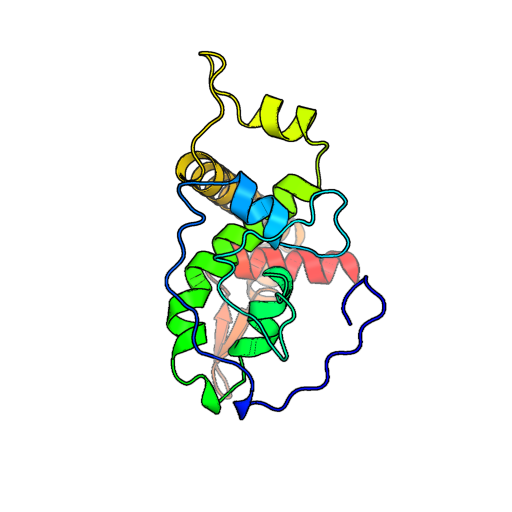 A CA 1
ATOM 998 C C . ILE A 1 118 ? -6.118 7.374 -3.006 1.00 95.00 118 ILE A C 1
ATOM 1000 O O . ILE A 1 118 ? -6.316 6.911 -1.880 1.00 95.00 118 ILE A O 1
ATOM 1004 N N . ASN A 1 119 ? -6.595 8.563 -3.379 1.00 94.62 119 ASN A N 1
ATOM 1005 C CA . ASN A 1 119 ? -7.436 9.381 -2.507 1.00 94.62 119 ASN A CA 1
ATOM 1006 C C . ASN A 1 119 ? -8.798 8.723 -2.254 1.00 94.62 119 ASN A C 1
ATOM 1008 O O . ASN A 1 119 ? -9.229 8.668 -1.104 1.00 94.62 119 ASN A O 1
ATOM 1012 N N . SER A 1 120 ? -9.428 8.163 -3.290 1.00 94.75 120 SER A N 1
ATOM 1013 C CA . SER A 1 120 ? -10.655 7.370 -3.152 1.00 94.75 120 SER A CA 1
ATOM 1014 C C . SER A 1 120 ? -10.445 6.190 -2.195 1.00 94.75 120 SER A C 1
ATOM 1016 O O . SER A 1 120 ? -11.149 6.083 -1.196 1.00 94.75 120 SER A O 1
ATOM 1018 N N . LEU A 1 121 ? -9.392 5.390 -2.395 1.00 94.94 121 LEU A N 1
ATOM 1019 C CA . LEU A 1 121 ? -9.043 4.270 -1.514 1.00 94.94 121 LEU A CA 1
ATOM 1020 C C . LEU A 1 121 ? -8.766 4.701 -0.069 1.00 94.94 121 LEU A C 1
ATOM 1022 O O . LEU A 1 121 ? -9.069 3.975 0.877 1.00 94.94 121 LEU A O 1
ATOM 1026 N N . ARG A 1 122 ? -8.159 5.875 0.126 1.00 93.62 122 ARG A N 1
ATOM 1027 C CA . ARG A 1 122 ? -7.919 6.426 1.463 1.00 93.62 122 ARG A CA 1
ATOM 1028 C C . ARG A 1 122 ? -9.228 6.790 2.157 1.00 93.62 122 ARG A C 1
ATOM 1030 O O . ARG A 1 122 ? -9.349 6.502 3.346 1.00 93.62 122 ARG A O 1
ATOM 1037 N N . ASN A 1 123 ? -10.168 7.392 1.433 1.00 94.56 123 ASN A N 1
ATOM 1038 C CA . ASN A 1 123 ? -11.483 7.740 1.962 1.00 94.56 123 ASN A CA 1
ATOM 1039 C C . ASN A 1 123 ? -12.284 6.479 2.294 1.00 94.56 123 ASN A C 1
ATOM 1041 O O . ASN A 1 123 ? -12.715 6.344 3.430 1.00 94.56 123 ASN A O 1
ATOM 1045 N N . GLU A 1 124 ? -12.332 5.495 1.389 1.00 93.56 124 GLU A N 1
ATOM 1046 C CA . GLU A 1 124 ? -12.976 4.199 1.651 1.00 93.56 124 GLU A CA 1
ATOM 1047 C C . GLU A 1 124 ? -12.436 3.539 2.930 1.00 93.56 124 GLU A C 1
ATOM 1049 O O . GLU A 1 124 ? -13.200 3.075 3.771 1.00 93.56 124 GLU A O 1
ATOM 1054 N N . ARG A 1 125 ? -11.109 3.526 3.129 1.00 93.00 125 ARG A N 1
ATOM 1055 C CA . ARG A 1 125 ? -10.516 2.987 4.365 1.00 93.00 125 ARG A CA 1
ATOM 1056 C C . ARG A 1 125 ? -10.893 3.795 5.599 1.00 93.00 125 ARG A C 1
ATOM 1058 O O . ARG A 1 125 ? -11.078 3.210 6.661 1.00 93.00 125 ARG A O 1
ATOM 1065 N N . LYS A 1 126 ? -10.950 5.121 5.488 1.00 94.19 126 LYS A N 1
ATOM 1066 C CA . LYS A 1 126 ? -11.361 5.986 6.595 1.00 94.19 126 LYS A CA 1
ATOM 1067 C C . LYS A 1 126 ? -12.804 5.675 6.994 1.00 94.19 126 LYS A C 1
ATOM 1069 O O . LYS A 1 126 ? -13.052 5.437 8.170 1.00 94.19 126 LYS A O 1
ATOM 1074 N N . ASP A 1 127 ? -13.701 5.592 6.020 1.00 95.69 127 ASP A N 1
ATOM 1075 C CA . ASP A 1 127 ? -15.121 5.325 6.243 1.00 95.69 127 ASP A CA 1
ATOM 1076 C C . ASP A 1 127 ? -15.335 3.916 6.815 1.00 95.69 127 ASP A C 1
ATOM 1078 O O . ASP A 1 127 ? -16.034 3.748 7.814 1.00 95.69 127 ASP A O 1
ATOM 1082 N N . ASN A 1 128 ? -14.634 2.912 6.275 1.00 94.25 128 ASN A N 1
ATOM 1083 C CA . ASN A 1 128 ? -14.651 1.548 6.807 1.00 94.25 128 ASN A CA 1
ATOM 1084 C C . ASN A 1 128 ? -14.132 1.482 8.250 1.00 94.25 128 ASN A C 1
ATOM 1086 O O . ASN A 1 128 ? -14.731 0.815 9.091 1.00 94.25 128 ASN A O 1
ATOM 1090 N N . ASN A 1 129 ? -13.037 2.182 8.566 1.00 94.75 129 ASN A N 1
ATOM 1091 C CA . ASN A 1 129 ? -12.514 2.231 9.931 1.00 94.75 129 ASN A CA 1
ATOM 1092 C C . ASN A 1 129 ? -13.513 2.894 10.886 1.00 94.75 129 ASN A C 1
ATOM 1094 O O . ASN A 1 129 ? -13.740 2.374 11.976 1.00 94.75 129 ASN A O 1
ATOM 1098 N N . ALA A 1 130 ? -14.139 4.000 10.480 1.00 95.56 130 ALA A N 1
ATOM 1099 C CA . ALA A 1 130 ? -15.158 4.673 11.279 1.00 95.56 130 ALA A CA 1
ATOM 1100 C C . ALA A 1 130 ? -16.368 3.758 11.543 1.00 95.56 130 ALA A C 1
ATOM 1102 O O . ALA A 1 130 ? -16.851 3.675 12.676 1.00 95.56 130 ALA A O 1
ATOM 1103 N N . GLN A 1 131 ? -16.811 3.009 10.531 1.00 96.00 131 GLN A N 1
ATOM 1104 C CA . GLN A 1 131 ? -17.896 2.040 10.666 1.00 96.00 131 GLN A CA 1
ATOM 1105 C C . GLN A 1 131 ? -17.522 0.885 11.611 1.00 96.00 131 GLN A C 1
ATOM 1107 O O . GLN A 1 131 ? -18.289 0.565 12.517 1.00 96.00 131 GLN A O 1
ATOM 1112 N N . LEU A 1 132 ? -16.315 0.324 11.490 1.00 95.38 132 LEU A N 1
ATOM 1113 C CA . LEU A 1 132 ? -15.817 -0.717 12.400 1.00 95.38 132 LEU A CA 1
ATOM 1114 C C . LEU A 1 132 ? -15.697 -0.220 13.847 1.00 95.38 132 LEU A C 1
ATOM 1116 O O . LEU A 1 132 ? -16.011 -0.955 14.781 1.00 95.38 132 LEU A O 1
ATOM 1120 N N . VAL A 1 133 ? -15.284 1.034 14.055 1.00 94.56 133 VAL A N 1
ATOM 1121 C CA . VAL A 1 133 ? -15.266 1.658 15.388 1.00 94.56 133 VAL A CA 1
ATOM 1122 C C . VAL A 1 133 ? -16.684 1.800 15.938 1.00 94.56 133 VAL A C 1
ATOM 1124 O O . VAL A 1 133 ? -16.906 1.516 17.115 1.00 94.56 133 VAL A O 1
ATOM 1127 N N . LYS A 1 134 ? -17.651 2.217 15.110 1.00 95.00 134 LYS A N 1
ATOM 1128 C CA . LYS A 1 134 ? -19.064 2.320 15.502 1.00 95.00 134 LYS A CA 1
ATOM 1129 C C . LYS A 1 134 ? -19.630 0.956 15.903 1.00 95.00 134 LYS A C 1
ATOM 1131 O O . LYS A 1 134 ? -20.268 0.853 16.947 1.00 95.00 134 LYS A O 1
ATOM 1136 N N . GLU A 1 135 ? -19.342 -0.088 15.130 1.00 94.56 135 GLU A N 1
ATOM 1137 C CA . GLU A 1 135 ? -19.714 -1.470 15.456 1.00 94.56 135 GLU A CA 1
ATOM 1138 C C . GLU A 1 135 ? -19.073 -1.947 16.760 1.00 94.56 135 GLU A C 1
ATOM 1140 O O . GLU A 1 135 ? -19.758 -2.500 17.619 1.00 94.56 135 GLU A O 1
ATOM 1145 N N . ALA A 1 136 ? -17.775 -1.696 16.945 1.00 93.31 136 ALA A N 1
ATOM 1146 C CA . ALA A 1 136 ? -17.072 -2.052 18.170 1.00 93.31 136 ALA A CA 1
ATOM 1147 C C . ALA A 1 136 ? -17.680 -1.344 19.393 1.00 93.31 136 ALA A C 1
ATOM 1149 O O . ALA A 1 136 ? -17.922 -1.983 20.415 1.00 93.31 136 ALA A O 1
ATOM 1150 N N . LYS A 1 137 ? -17.996 -0.048 19.293 1.00 93.31 137 LYS A N 1
ATOM 1151 C CA . LYS A 1 137 ? -18.691 0.678 20.367 1.00 93.31 137 LYS A CA 1
ATOM 1152 C C . LYS A 1 137 ? -20.065 0.083 20.665 1.00 93.31 137 LYS A C 1
ATOM 1154 O O . LYS A 1 137 ? -20.378 -0.127 21.830 1.00 93.31 137 LYS A O 1
ATOM 1159 N N . GLY A 1 138 ? -20.844 -0.247 19.633 1.00 93.44 138 GLY A N 1
ATOM 1160 C CA . GLY A 1 138 ? -22.146 -0.896 19.800 1.00 93.44 138 GLY A CA 1
ATOM 1161 C C . GLY A 1 138 ? -22.056 -2.268 20.477 1.00 93.44 138 GLY A C 1
ATOM 1162 O O . GLY A 1 138 ? -22.889 -2.585 21.318 1.00 93.44 138 GLY A O 1
ATOM 1163 N N . LYS A 1 139 ? -21.028 -3.065 20.156 1.00 93.19 139 LYS A N 1
ATOM 1164 C CA . LYS A 1 139 ? -20.835 -4.412 20.717 1.00 93.19 139 LYS A CA 1
ATOM 1165 C C . LYS A 1 139 ? -20.355 -4.406 22.169 1.00 93.19 139 LYS A C 1
ATOM 1167 O O . LYS A 1 139 ? -20.805 -5.232 22.955 1.00 93.19 139 LYS A O 1
ATOM 1172 N N . TYR A 1 140 ? -19.397 -3.545 22.506 1.00 91.00 140 TYR A N 1
ATOM 1173 C CA . TYR A 1 140 ? -18.758 -3.562 23.825 1.00 91.00 140 TYR A CA 1
ATOM 1174 C C . TYR A 1 140 ? -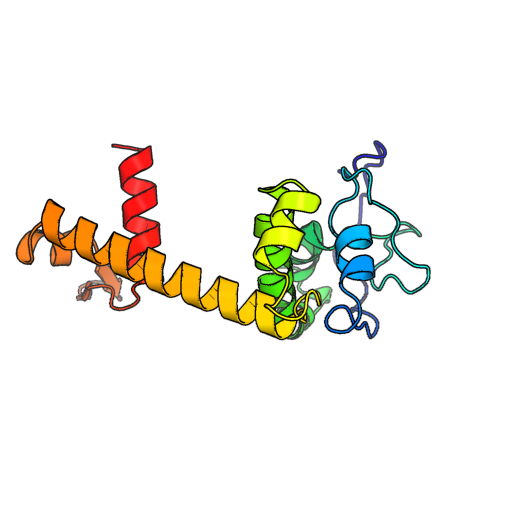19.401 -2.571 24.815 1.00 91.00 140 TYR A C 1
ATOM 1176 O O . TYR A 1 140 ? -19.304 -2.777 26.020 1.00 91.00 140 TYR A O 1
ATOM 1184 N N . GLY A 1 141 ? -20.067 -1.511 24.349 1.00 90.81 141 GLY A N 1
ATOM 1185 C CA . GLY A 1 141 ? -20.476 -0.392 25.207 1.00 90.81 141 GLY A CA 1
ATOM 118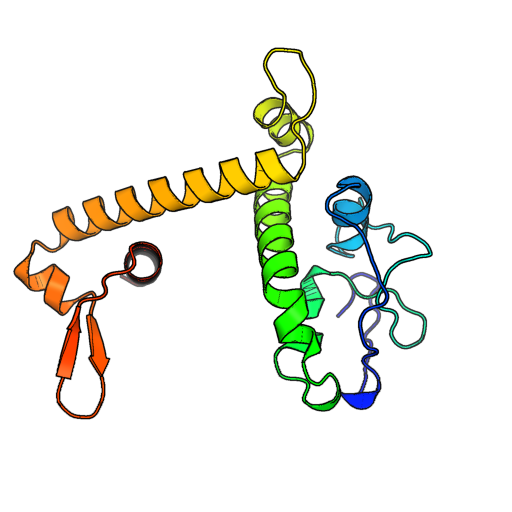6 C C . GLY A 1 141 ? -19.273 0.427 25.702 1.00 90.81 141 GLY A C 1
ATOM 1187 O O . GLY A 1 141 ? -18.130 -0.021 25.623 1.00 90.81 141 GLY A O 1
ATOM 1188 N N . ASP A 1 142 ? -19.496 1.644 26.201 1.00 87.31 142 ASP A N 1
ATOM 1189 C CA . ASP A 1 142 ? -18.411 2.617 26.436 1.00 87.31 142 ASP A CA 1
ATOM 1190 C C . ASP A 1 142 ? -17.357 2.156 27.466 1.00 87.31 142 ASP A C 1
ATOM 1192 O O . ASP A 1 142 ? -16.145 2.325 27.251 1.00 87.31 142 ASP A O 1
ATOM 1196 N N . ASP A 1 143 ? -17.801 1.512 28.549 1.00 86.44 143 ASP A N 1
ATOM 1197 C CA . ASP A 1 143 ? -16.927 1.038 29.626 1.00 86.44 143 ASP A CA 1
ATOM 1198 C C . ASP A 1 143 ? -16.020 -0.106 29.170 1.00 86.44 143 ASP A C 1
ATOM 1200 O O . ASP A 1 143 ? -14.800 -0.073 29.384 1.00 86.44 143 ASP A O 1
ATOM 1204 N N . GLN A 1 144 ? -16.594 -1.123 28.518 1.00 89.81 144 GLN A N 1
ATOM 1205 C CA . GLN A 1 144 ? -15.813 -2.257 28.034 1.00 89.81 144 GLN A CA 1
ATOM 1206 C C . GLN A 1 144 ? -15.010 -1.870 26.796 1.00 89.81 144 GLN A C 1
ATOM 1208 O O . GLN A 1 144 ? -13.870 -2.297 26.673 1.00 89.81 144 GLN A O 1
ATOM 1213 N N . PHE A 1 145 ? -15.513 -0.995 25.923 1.00 91.00 145 PHE A N 1
ATOM 1214 C CA . PHE A 1 145 ? -14.759 -0.491 24.776 1.00 91.00 145 PHE A CA 1
ATOM 1215 C C . PHE A 1 145 ? -13.451 0.171 25.222 1.00 91.00 145 PHE A C 1
ATOM 1217 O O . PHE A 1 145 ? -12.377 -0.155 24.717 1.00 91.00 145 PHE A O 1
ATOM 1224 N N . SER A 1 146 ? -13.507 1.040 26.235 1.00 87.50 146 SER A N 1
ATOM 1225 C CA . SER A 1 146 ? -12.303 1.672 26.781 1.00 87.50 146 SER A CA 1
ATOM 1226 C C . SER A 1 146 ? -11.342 0.646 27.389 1.00 87.50 146 SER A C 1
ATOM 1228 O O . SER A 1 146 ? -10.125 0.832 27.332 1.00 87.50 146 SER A O 1
ATOM 1230 N N . LYS A 1 147 ? -11.858 -0.456 27.954 1.00 87.94 147 LYS A N 1
ATOM 1231 C CA . LYS A 1 147 ? -11.080 -1.613 28.438 1.00 87.94 147 LYS A CA 1
ATOM 1232 C C . LYS A 1 147 ? -10.461 -2.436 27.319 1.00 87.94 147 LYS A C 1
ATOM 1234 O O . LYS A 1 147 ? -9.310 -2.840 27.423 1.00 87.94 147 LYS A O 1
ATOM 1239 N N . GLU A 1 148 ? -11.159 -2.606 26.225 1.00 89.94 148 GLU A N 1
ATOM 1240 C CA . GLU A 1 148 ? -10.741 -3.495 25.159 1.00 89.94 148 GLU A CA 1
ATOM 1241 C C . GLU A 1 148 ? -9.774 -2.836 24.182 1.00 89.94 148 GLU A C 1
ATOM 1243 O O . GLU A 1 148 ? -8.788 -3.445 23.774 1.00 89.94 148 GLU A O 1
ATOM 1248 N N . PHE A 1 149 ? -10.000 -1.563 23.877 1.00 91.44 149 PHE A N 1
ATOM 1249 C CA . PHE A 1 149 ? -9.240 -0.813 22.886 1.00 91.44 149 PHE A CA 1
ATOM 1250 C C . PHE A 1 149 ? -8.312 0.188 23.562 1.00 91.44 149 PHE A C 1
ATOM 1252 O O . PHE A 1 149 ? -8.449 1.404 23.425 1.00 91.44 149 PHE A O 1
ATOM 1259 N N . ALA A 1 150 ? -7.349 -0.321 24.322 1.00 90.19 150 ALA A N 1
ATOM 1260 C CA . ALA A 1 150 ? -6.339 0.488 24.988 1.00 90.19 150 ALA A CA 1
ATOM 1261 C C . ALA A 1 150 ? -4.984 -0.214 24.990 1.00 90.19 150 ALA A C 1
ATOM 1263 O O . ALA A 1 150 ? -4.895 -1.437 24.924 1.00 90.19 150 ALA A O 1
ATOM 1264 N N . TYR A 1 151 ? -3.919 0.569 25.118 1.00 87.50 151 TYR A N 1
ATOM 1265 C CA . TYR A 1 151 ? -2.557 0.060 25.237 1.00 87.50 151 TYR A CA 1
ATOM 1266 C C . TYR A 1 151 ? -1.910 0.539 26.537 1.00 87.50 151 TYR A C 1
ATOM 1268 O O . TYR A 1 151 ? -2.285 1.567 27.111 1.00 87.50 151 TYR A O 1
ATOM 1276 N N . GLN A 1 152 ? -0.929 -0.223 27.016 1.00 87.44 152 GLN A N 1
ATOM 1277 C CA . GLN A 1 152 ? -0.123 0.158 28.171 1.00 87.44 152 GLN A CA 1
ATOM 1278 C C . GLN A 1 152 ? 0.957 1.152 27.739 1.00 87.44 152 GLN A C 1
ATOM 1280 O O . GLN A 1 152 ? 1.726 0.895 26.813 1.00 87.44 152 GLN A O 1
ATOM 1285 N N . LYS A 1 153 ? 1.033 2.294 28.422 1.00 85.25 153 LYS A N 1
ATOM 1286 C CA . LYS A 1 153 ? 2.115 3.270 28.294 1.00 85.25 153 LYS A CA 1
ATOM 1287 C C . LYS A 1 153 ? 2.916 3.288 29.594 1.00 85.25 153 LYS A C 1
ATOM 1289 O O . LYS A 1 153 ? 2.480 3.838 30.605 1.00 85.25 153 LYS A O 1
ATOM 1294 N N . GLY A 1 154 ? 4.111 2.703 29.557 1.00 84.12 154 GLY A N 1
ATOM 1295 C CA . GLY A 1 154 ? 4.926 2.498 30.757 1.00 84.12 154 GLY A CA 1
ATOM 1296 C C . GLY A 1 154 ? 4.296 1.479 31.714 1.00 84.12 154 GLY A C 1
ATOM 1297 O O . GLY A 1 154 ? 3.463 0.674 31.313 1.00 84.12 154 GLY A O 1
ATOM 1298 N N . LYS A 1 155 ? 4.694 1.507 32.992 1.00 79.69 155 LYS A N 1
ATOM 1299 C CA . LYS A 1 155 ? 4.342 0.450 33.960 1.00 79.69 155 LYS A CA 1
ATOM 1300 C C . LYS A 1 155 ? 2.926 0.538 34.552 1.00 79.69 155 LYS A C 1
ATOM 1302 O O . LYS A 1 155 ? 2.497 -0.422 35.177 1.00 79.69 155 LYS A O 1
ATOM 1307 N N . LYS A 1 156 ? 2.226 1.676 34.440 1.00 77.94 156 LYS A N 1
ATOM 1308 C CA . LYS A 1 156 ? 0.964 1.905 35.184 1.00 77.94 156 LYS A CA 1
ATOM 1309 C C . LYS A 1 156 ? -0.144 2.640 34.423 1.00 77.94 156 LYS A C 1
ATOM 1311 O O . LYS A 1 156 ? -1.235 2.787 34.963 1.00 77.94 156 LYS A O 1
ATOM 1316 N N . LYS A 1 157 ? 0.101 3.145 33.208 1.00 84.62 157 LYS A N 1
ATOM 1317 C CA . LYS A 1 157 ? -0.871 4.005 32.514 1.00 84.62 157 LYS A CA 1
ATOM 1318 C C . LYS A 1 157 ? -1.491 3.281 31.331 1.00 84.62 157 LYS A C 1
ATOM 1320 O O . LYS A 1 157 ? -0.833 3.070 30.319 1.00 84.62 157 LYS A O 1
ATOM 1325 N N . ARG A 1 158 ? -2.783 2.984 31.432 1.00 85.38 158 ARG A N 1
ATOM 1326 C CA . ARG A 1 158 ? -3.573 2.449 30.323 1.00 85.38 158 ARG A CA 1
ATOM 1327 C C . ARG A 1 158 ? -4.193 3.601 29.537 1.00 85.38 158 ARG A C 1
ATOM 1329 O O . ARG A 1 158 ? -4.807 4.483 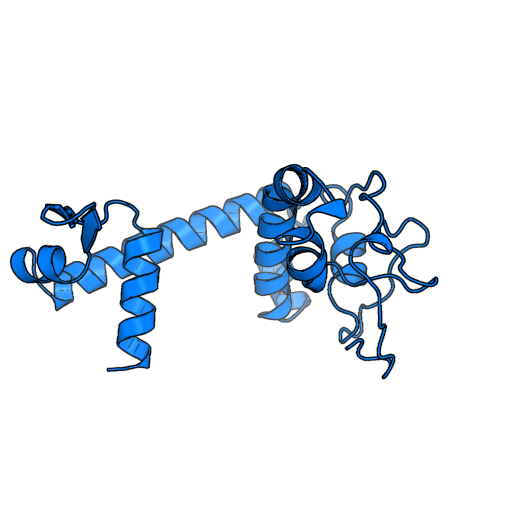30.132 1.00 85.38 158 ARG A O 1
ATOM 1336 N N . ILE A 1 159 ? -3.984 3.632 28.224 1.00 88.50 159 ILE A N 1
ATOM 1337 C CA . ILE A 1 159 ? -4.455 4.712 27.348 1.00 88.50 159 ILE A CA 1
ATOM 1338 C C . ILE A 1 159 ? -5.383 4.128 26.295 1.00 88.50 159 ILE A C 1
ATOM 1340 O O . ILE A 1 159 ? -4.956 3.291 25.500 1.00 88.50 159 ILE A O 1
ATOM 1344 N N . THR A 1 160 ? -6.628 4.602 26.271 1.00 90.00 160 THR A N 1
ATOM 1345 C CA . THR A 1 160 ? -7.592 4.267 25.221 1.00 90.00 160 THR A CA 1
ATOM 1346 C C . THR A 1 160 ? -7.069 4.723 23.865 1.00 90.00 160 THR A C 1
ATOM 1348 O O . THR A 1 160 ? -6.591 5.852 23.702 1.00 90.00 160 THR A O 1
ATOM 1351 N N . MET A 1 161 ? -7.145 3.826 22.891 1.00 91.94 161 MET A N 1
ATOM 1352 C CA . MET A 1 161 ? -6.787 4.108 21.513 1.00 91.94 161 MET A CA 1
ATOM 1353 C C . MET A 1 161 ? -7.685 5.221 20.972 1.00 91.94 161 MET A C 1
ATOM 1355 O O . MET A 1 161 ? -8.883 5.263 21.235 1.00 91.94 161 MET A O 1
ATOM 1359 N N . ARG A 1 162 ? -7.085 6.151 20.227 1.00 89.50 162 ARG A N 1
ATOM 1360 C CA . ARG A 1 162 ? -7.807 7.279 19.613 1.00 89.50 162 ARG A CA 1
ATOM 1361 C C . ARG A 1 162 ? -7.904 7.171 18.100 1.00 89.50 162 ARG A C 1
ATOM 1363 O O . ARG A 1 162 ? -8.752 7.813 17.497 1.00 89.50 162 ARG A O 1
ATOM 1370 N N . ARG A 1 163 ? -6.998 6.416 17.478 1.00 91.31 163 ARG A N 1
ATOM 1371 C CA . ARG A 1 163 ? -6.955 6.268 16.027 1.00 91.31 163 ARG A CA 1
ATOM 1372 C C . ARG A 1 163 ? -7.941 5.193 15.612 1.00 91.31 163 ARG A C 1
ATOM 1374 O O . ARG A 1 163 ? -7.822 4.051 16.046 1.00 91.31 163 ARG A O 1
ATOM 1381 N N . GLU A 1 164 ? -8.865 5.566 14.738 1.00 92.19 164 GLU A N 1
ATOM 1382 C CA . GLU A 1 164 ? -9.882 4.658 14.206 1.00 92.19 164 GLU A CA 1
ATOM 1383 C C . GLU A 1 164 ? -9.253 3.454 13.500 1.00 92.19 164 GLU A C 1
ATOM 1385 O O . GLU A 1 164 ? -9.735 2.342 13.665 1.00 92.19 164 GLU A O 1
ATOM 1390 N N . SER A 1 165 ? -8.128 3.645 12.801 1.00 90.75 165 SER A N 1
ATOM 1391 C CA . SER A 1 165 ? -7.382 2.554 12.161 1.00 90.75 165 SER A CA 1
ATOM 1392 C C . SER A 1 165 ? -6.888 1.500 13.150 1.00 90.75 165 SER A C 1
ATOM 1394 O O . SER A 1 165 ? -6.978 0.309 12.870 1.00 90.75 165 SER A O 1
ATOM 1396 N N . ASP A 1 166 ? -6.376 1.930 14.305 1.00 91.88 166 ASP A N 1
ATOM 1397 C CA . ASP A 1 166 ? -5.790 1.029 15.302 1.00 91.88 166 ASP A CA 1
ATOM 1398 C C . ASP A 1 166 ? -6.903 0.234 16.003 1.00 91.88 166 ASP A C 1
ATOM 1400 O O . ASP A 1 166 ? -6.788 -0.976 16.200 1.00 91.88 166 ASP A O 1
ATOM 1404 N N . ILE A 1 167 ? -8.019 0.906 16.307 1.00 93.50 167 ILE A N 1
ATOM 1405 C CA . ILE A 1 167 ? -9.222 0.286 16.875 1.00 93.50 167 ILE A CA 1
ATOM 1406 C C . ILE A 1 167 ? -9.821 -0.723 15.888 1.00 93.50 167 ILE A C 1
ATOM 1408 O O . ILE A 1 167 ? -10.078 -1.865 16.264 1.00 93.50 167 ILE A O 1
ATOM 1412 N N . ALA A 1 168 ? -10.018 -0.323 14.628 1.00 93.44 168 ALA A N 1
ATOM 1413 C CA . ALA A 1 168 ? -10.578 -1.171 13.580 1.00 93.44 168 ALA A CA 1
ATOM 1414 C C . ALA A 1 168 ? -9.720 -2.423 13.349 1.00 93.44 168 ALA A C 1
ATOM 1416 O O . ALA A 1 168 ? -10.248 -3.534 13.312 1.00 93.44 168 ALA A O 1
ATOM 1417 N N . GLN A 1 169 ? -8.393 -2.267 13.282 1.00 91.75 169 GLN A N 1
ATOM 1418 C CA . GLN A 1 169 ? -7.469 -3.393 13.158 1.00 91.75 169 GLN A CA 1
ATOM 1419 C C . GLN A 1 169 ? -7.610 -4.372 14.331 1.00 91.75 169 GLN A C 1
ATOM 1421 O O . GLN A 1 169 ? -7.739 -5.579 14.115 1.00 91.75 169 GLN A O 1
ATOM 1426 N N . MET A 1 170 ? -7.608 -3.865 15.567 1.00 92.12 170 MET A N 1
ATOM 1427 C CA . MET A 1 170 ? -7.738 -4.698 16.763 1.00 92.12 170 MET A CA 1
ATOM 1428 C C . MET A 1 170 ? -9.098 -5.406 16.815 1.00 92.12 170 MET A C 1
ATOM 1430 O O . MET A 1 170 ? -9.177 -6.574 17.197 1.00 92.12 170 MET A O 1
ATOM 1434 N N . TYR A 1 171 ? -10.167 -4.727 16.393 1.00 93.38 171 TYR A N 1
ATOM 1435 C CA . TYR A 1 171 ? -11.511 -5.294 16.340 1.00 93.38 171 TYR A CA 1
ATOM 1436 C C . TYR A 1 171 ? -11.601 -6.443 15.331 1.00 93.38 171 TYR A C 1
ATOM 1438 O O . TYR A 1 171 ? -12.082 -7.521 15.678 1.00 93.38 171 TYR A O 1
ATOM 1446 N N . CYS A 1 172 ? -11.071 -6.255 14.119 1.00 90.00 172 CYS A N 1
ATOM 1447 C CA . CYS A 1 172 ? -11.028 -7.303 13.099 1.00 90.00 172 CYS A CA 1
ATOM 1448 C C . CYS A 1 172 ? -10.212 -8.516 13.553 1.00 90.00 172 CYS A C 1
ATOM 1450 O O . CYS A 1 172 ? -10.689 -9.639 13.432 1.00 90.00 172 CYS A O 1
ATOM 1452 N N . GLN A 1 173 ? -9.026 -8.308 14.138 1.00 87.81 173 GLN A N 1
ATOM 1453 C CA . GLN A 1 173 ? -8.210 -9.410 14.666 1.00 87.81 173 GLN A CA 1
ATOM 1454 C C . GLN A 1 173 ? -8.992 -10.249 15.681 1.00 87.81 173 GLN A C 1
ATOM 1456 O O . GLN A 1 173 ? -8.980 -11.472 15.626 1.00 87.81 173 GLN A O 1
ATOM 1461 N N . ARG A 1 174 ? -9.738 -9.601 16.573 1.00 84.56 174 ARG A N 1
ATOM 1462 C CA . ARG A 1 174 ? -10.512 -10.296 17.606 1.00 84.56 174 ARG A CA 1
ATOM 1463 C C . ARG A 1 174 ? -11.750 -11.012 17.078 1.00 84.56 174 ARG A C 1
ATOM 1465 O O . ARG A 1 174 ? -12.149 -11.993 17.682 1.00 84.56 174 ARG A O 1
ATOM 1472 N N . ARG A 1 175 ? -12.340 -10.556 15.969 1.00 82.75 175 ARG A N 1
ATOM 1473 C CA . ARG A 1 175 ? -13.442 -11.264 15.289 1.00 82.75 175 ARG A CA 1
ATOM 1474 C C . ARG A 1 175 ? -12.991 -12.531 14.566 1.00 82.75 175 ARG A C 1
ATOM 1476 O O . ARG A 1 175 ? -13.819 -13.386 14.300 1.00 82.75 175 ARG A O 1
ATOM 1483 N N . VAL A 1 176 ? -11.717 -12.615 14.188 1.00 70.12 176 VAL A N 1
ATOM 1484 C CA . VAL A 1 176 ? -11.158 -13.789 13.499 1.00 70.12 176 VAL A CA 1
ATOM 1485 C C . VAL A 1 176 ? -10.764 -14.887 14.494 1.00 70.12 176 VAL A C 1
ATOM 1487 O O . VAL A 1 176 ? -10.774 -16.060 14.139 1.00 70.12 176 VAL A O 1
ATOM 1490 N N . PHE A 1 177 ? -10.436 -14.519 15.736 1.00 54.50 177 PHE A N 1
ATOM 1491 C CA . PHE A 1 177 ? -9.959 -15.443 16.775 1.00 54.50 177 PHE A CA 1
ATOM 1492 C C . PHE A 1 177 ? -10.936 -15.659 17.943 1.00 54.50 177 PHE A C 1
ATOM 1494 O O . PHE A 1 177 ? -10.549 -16.274 18.935 1.00 54.50 177 PHE A O 1
ATOM 1501 N N . GLY A 1 178 ? -12.158 -15.131 17.867 1.00 48.44 178 GLY A N 1
ATOM 1502 C CA . GLY A 1 178 ? -13.184 -15.259 18.906 1.00 48.44 178 GLY A CA 1
ATOM 1503 C C . GLY A 1 178 ? -14.499 -15.713 18.317 1.00 48.44 178 GLY A C 1
ATOM 1504 O O . GLY A 1 178 ? -15.182 -16.496 19.006 1.00 48.44 178 GLY A O 1
#

Secondary structure (DSSP, 8-state):
--TTS------GGG-PPPPP---TT-HHHHHHHH-TTSTT----TT-S-EETTEEPPGGGHHHHHHS-STTTTHHHHHHHHHHHHHHHHHHHHTS-HHHHHHHTB-TTSPBPPHHHHHHHHHHHHHHHHHHHHHHHHHHHHHHHHHHHSEEEETTTEEEE---HHHHHHHHHHHHH--

pLDDT: mean 88.42, std 8.64, range [48.44, 96.0]